Protein AF-A0A218P6P9-F1 (afdb_monomer_lite)

Sequence (100 aa):
MSEFHSEINRGMVVATARELLTKFGPHFLVAVEAYLKAKYGETLELAGRDPELFYDAVKDLFGEFAAVMFLQSLVRELHLSVEEESEEGLLKALKSYVGE

Structure (mmCIF, N/CA/C/O backbone):
data_AF-A0A218P6P9-F1
#
_entry.id   AF-A0A218P6P9-F1
#
loop_
_atom_site.group_PDB
_atom_site.id
_atom_site.type_symbol
_atom_site.label_atom_id
_atom_site.label_alt_id
_atom_site.label_comp_id
_atom_site.label_asym_id
_atom_site.label_entity_id
_atom_site.label_seq_id
_atom_site.pdbx_PDB_ins_code
_atom_site.Cartn_x
_atom_site.Cartn_y
_atom_site.Cartn_z
_atom_site.occupancy
_atom_site.B_iso_or_equiv
_atom_site.auth_seq_id
_atom_site.auth_comp_id
_atom_site.auth_asym_id
_atom_site.auth_atom_id
_atom_site.pdbx_PDB_model_num
ATOM 1 N N . MET A 1 1 ? 6.235 20.494 -2.108 1.00 62.88 1 MET A N 1
ATOM 2 C CA . MET A 1 1 ? 5.015 20.071 -2.832 1.00 62.88 1 MET A CA 1
ATOM 3 C C . MET A 1 1 ? 3.839 20.844 -2.242 1.00 62.88 1 MET A C 1
ATOM 5 O O . MET A 1 1 ? 3.901 21.128 -1.054 1.00 62.88 1 MET A O 1
ATOM 9 N N . SER A 1 2 ? 2.830 21.265 -3.015 1.00 80.69 2 SER A N 1
ATOM 10 C CA . SER A 1 2 ? 1.629 21.876 -2.408 1.00 80.69 2 SER A CA 1
ATOM 11 C C . SER A 1 2 ? 0.785 20.792 -1.733 1.00 80.69 2 SER A C 1
ATOM 13 O O . SER A 1 2 ? 0.673 19.714 -2.308 1.00 80.69 2 SER A O 1
ATOM 15 N N . GLU A 1 3 ? 0.131 21.091 -0.613 1.00 82.94 3 GLU A N 1
ATOM 16 C CA . GLU A 1 3 ? -0.737 20.158 0.134 1.00 82.94 3 GLU A CA 1
ATOM 17 C C . GLU A 1 3 ? -1.764 19.437 -0.760 1.00 82.94 3 GLU A C 1
ATOM 19 O O . GLU A 1 3 ? -1.878 18.217 -0.721 1.00 82.94 3 GLU A O 1
ATOM 24 N N . PHE A 1 4 ? -2.383 20.166 -1.691 1.00 86.62 4 PHE A N 1
ATOM 25 C CA . PHE A 1 4 ? -3.306 19.613 -2.687 1.00 86.62 4 PHE A CA 1
ATOM 26 C C . PHE A 1 4 ? -2.685 18.534 -3.598 1.00 86.62 4 PHE A C 1
ATOM 28 O O . PHE A 1 4 ? -3.339 17.557 -3.949 1.00 86.62 4 PHE A O 1
ATOM 35 N N . HIS A 1 5 ? -1.412 18.683 -3.980 1.00 88.56 5 HIS A N 1
ATOM 36 C CA . HIS A 1 5 ? -0.720 17.668 -4.787 1.00 88.56 5 HIS A CA 1
ATOM 37 C C . HIS A 1 5 ? -0.440 16.411 -3.960 1.00 88.56 5 HIS A C 1
ATOM 39 O O . HIS A 1 5 ? -0.591 15.307 -4.472 1.00 88.56 5 HIS A O 1
ATOM 45 N N . SER A 1 6 ? -0.080 16.570 -2.684 1.00 90.25 6 SER A N 1
ATOM 46 C CA . SER A 1 6 ? 0.097 15.439 -1.774 1.00 90.25 6 SER A CA 1
ATOM 47 C C . SER A 1 6 ? -1.216 14.682 -1.566 1.00 90.25 6 SER A C 1
ATOM 49 O O . SER A 1 6 ? -1.218 13.459 -1.639 1.00 90.25 6 SER A O 1
ATOM 51 N N . GLU A 1 7 ? -2.350 15.370 -1.403 1.00 92.69 7 GLU A N 1
ATOM 52 C CA . GLU A 1 7 ? -3.665 14.713 -1.321 1.00 92.69 7 GLU A CA 1
ATOM 53 C C . GLU A 1 7 ? -4.013 13.920 -2.588 1.00 92.69 7 GLU A C 1
ATOM 55 O O . GLU A 1 7 ? -4.460 12.775 -2.490 1.00 92.69 7 GLU A O 1
ATOM 60 N N . ILE A 1 8 ? -3.750 14.480 -3.776 1.00 94.88 8 ILE A N 1
ATOM 61 C CA . ILE A 1 8 ? -3.936 13.761 -5.046 1.00 94.88 8 ILE A CA 1
ATOM 62 C C . ILE A 1 8 ? -3.051 12.513 -5.090 1.00 94.88 8 ILE A C 1
ATOM 64 O O . ILE A 1 8 ? -3.545 11.428 -5.392 1.00 94.88 8 ILE A O 1
ATOM 68 N N . ASN A 1 9 ? -1.763 12.643 -4.765 1.00 96.50 9 ASN A N 1
ATOM 69 C CA . ASN A 1 9 ? -0.822 11.525 -4.815 1.00 96.50 9 ASN A CA 1
ATOM 70 C C . ASN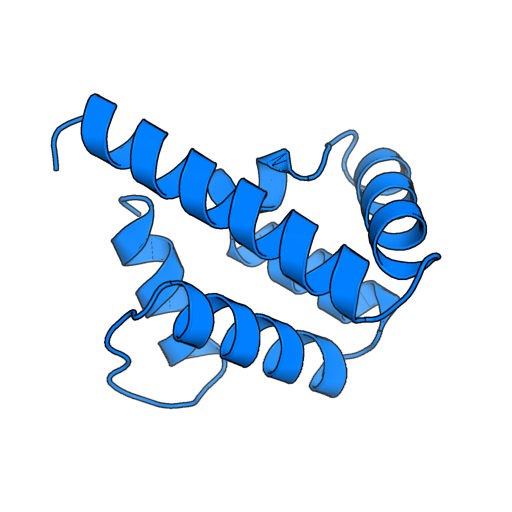 A 1 9 ? -1.224 10.409 -3.841 1.00 96.50 9 ASN A C 1
ATOM 72 O O . ASN A 1 9 ? -1.207 9.236 -4.210 1.00 96.50 9 ASN A O 1
ATOM 76 N N . ARG A 1 10 ? -1.678 10.759 -2.631 1.00 97.12 10 ARG A N 1
ATOM 77 C CA . ARG A 1 10 ? -2.228 9.798 -1.661 1.00 97.12 10 ARG A CA 1
ATOM 78 C C . ARG A 1 10 ? -3.443 9.064 -2.223 1.00 97.12 10 ARG A C 1
ATOM 80 O O . ARG A 1 10 ? -3.489 7.837 -2.167 1.00 97.12 10 ARG A O 1
ATOM 87 N N . GLY A 1 11 ? -4.382 9.794 -2.826 1.00 97.62 11 GLY A N 1
ATOM 88 C CA . GLY A 1 11 ? -5.548 9.200 -3.483 1.00 97.62 11 GLY A CA 1
ATOM 89 C C . GLY A 1 11 ? -5.168 8.250 -4.623 1.00 97.62 11 GLY A C 1
ATOM 90 O O . GLY A 1 11 ? -5.752 7.172 -4.746 1.00 97.62 11 GLY A O 1
ATOM 91 N N . MET A 1 12 ? -4.146 8.596 -5.412 1.00 98.00 12 MET A N 1
ATOM 92 C CA . MET A 1 12 ? -3.618 7.733 -6.475 1.00 98.00 12 MET A CA 1
ATOM 93 C C . MET A 1 12 ? -3.010 6.440 -5.924 1.00 98.00 12 MET A C 1
ATOM 95 O O . MET A 1 12 ? -3.267 5.369 -6.479 1.00 98.00 12 MET A O 1
ATOM 99 N N . VAL A 1 13 ? -2.264 6.506 -4.815 1.00 98.12 13 VAL A N 1
ATOM 100 C CA . VAL A 1 13 ? -1.729 5.310 -4.143 1.00 98.12 13 VAL A CA 1
ATOM 101 C C . VAL A 1 13 ? -2.865 4.387 -3.696 1.00 98.12 13 VAL A C 1
ATOM 103 O O . VAL A 1 13 ? -2.843 3.196 -4.005 1.00 98.12 13 VAL A O 1
ATOM 106 N N . VAL A 1 14 ? -3.895 4.929 -3.038 1.00 98.44 14 VAL A N 1
ATOM 107 C CA . VAL A 1 14 ? -5.046 4.147 -2.551 1.00 98.44 14 VAL A CA 1
ATOM 108 C C . VAL A 1 14 ? -5.827 3.517 -3.707 1.00 98.44 14 VAL A C 1
ATOM 110 O O . VAL A 1 14 ? -6.158 2.329 -3.658 1.00 98.44 14 VAL A O 1
ATOM 113 N N . ALA A 1 15 ? -6.103 4.283 -4.766 1.00 98.44 15 ALA A N 1
ATOM 114 C CA . ALA A 1 15 ? -6.808 3.790 -5.947 1.00 98.44 15 ALA A CA 1
ATOM 115 C C . ALA A 1 15 ? -6.037 2.654 -6.637 1.00 98.44 15 ALA A C 1
ATOM 117 O O . ALA A 1 15 ? -6.615 1.609 -6.943 1.00 98.44 15 ALA A O 1
ATOM 118 N N . THR A 1 16 ? -4.724 2.819 -6.800 1.00 98.44 16 THR A N 1
ATOM 119 C CA . THR A 1 16 ? -3.858 1.819 -7.442 1.00 98.44 16 THR A CA 1
ATOM 120 C C . THR A 1 16 ? -3.732 0.558 -6.585 1.00 98.44 16 THR A C 1
ATOM 122 O O . THR A 1 16 ? -3.851 -0.555 -7.098 1.00 98.44 16 THR A O 1
ATOM 125 N N . ALA A 1 17 ? -3.584 0.703 -5.264 1.00 98.19 17 ALA A N 1
ATOM 126 C CA . ALA A 1 17 ? -3.587 -0.424 -4.332 1.00 98.19 17 ALA A CA 1
ATOM 127 C C . ALA A 1 17 ? -4.905 -1.214 -4.405 1.00 98.19 17 ALA A C 1
ATOM 129 O O . ALA A 1 17 ? -4.890 -2.446 -4.468 1.00 98.19 17 ALA A O 1
ATOM 130 N N . ARG A 1 18 ? -6.050 -0.517 -4.459 1.00 98.38 18 ARG A N 1
ATOM 131 C CA . ARG A 1 18 ? -7.377 -1.138 -4.607 1.00 98.38 18 ARG A CA 1
ATOM 132 C C . ARG A 1 18 ? -7.482 -1.932 -5.903 1.00 98.38 18 ARG A C 1
ATOM 134 O O . ARG A 1 18 ? -7.982 -3.060 -5.896 1.00 98.38 18 ARG A O 1
ATOM 141 N N . GLU A 1 19 ? -7.018 -1.352 -7.004 1.00 97.94 19 GLU A N 1
ATOM 142 C CA . GLU A 1 19 ? -7.029 -1.997 -8.313 1.00 97.94 19 GLU A CA 1
ATOM 143 C C . GLU A 1 19 ? -6.149 -3.254 -8.327 1.00 97.94 19 GLU A C 1
ATOM 145 O O . GLU A 1 19 ? -6.614 -4.317 -8.741 1.00 97.94 19 GLU A O 1
ATOM 150 N N . LEU A 1 20 ? -4.919 -3.169 -7.811 1.00 97.81 20 LEU A N 1
ATOM 151 C CA . LEU A 1 20 ? -3.996 -4.304 -7.725 1.00 97.81 20 LEU A CA 1
ATOM 152 C C . LEU A 1 20 ? -4.565 -5.452 -6.888 1.00 97.81 20 LEU A C 1
ATOM 154 O O . LEU A 1 20 ? -4.613 -6.590 -7.356 1.00 97.81 20 LEU A O 1
ATOM 158 N N . LEU A 1 21 ? -5.071 -5.157 -5.687 1.00 97.38 21 LEU A N 1
ATOM 159 C CA . LEU A 1 21 ? -5.682 -6.171 -4.822 1.00 97.38 21 LEU A CA 1
ATOM 160 C C . LEU A 1 21 ? -6.897 -6.828 -5.487 1.00 97.38 21 LEU A C 1
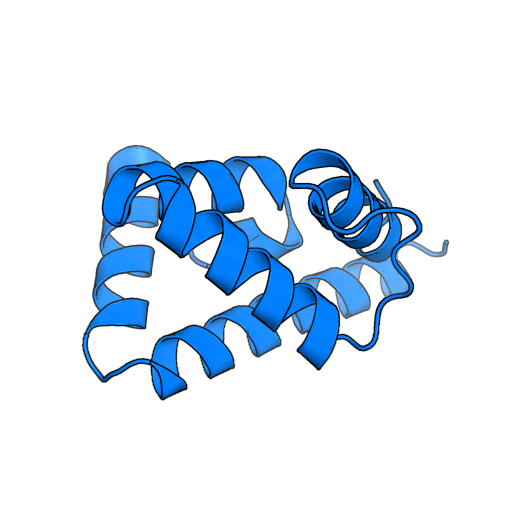ATOM 162 O O . LEU A 1 21 ? -7.098 -8.032 -5.350 1.00 97.38 21 LEU A O 1
ATOM 166 N N . THR A 1 22 ? -7.683 -6.065 -6.249 1.00 96.38 22 THR A N 1
ATOM 167 C CA . THR A 1 22 ? -8.821 -6.606 -7.007 1.00 96.38 22 THR A CA 1
ATOM 168 C C . THR A 1 22 ? -8.358 -7.509 -8.155 1.00 96.38 22 THR A C 1
ATOM 170 O O . THR A 1 22 ? -8.952 -8.564 -8.380 1.00 96.38 22 THR A O 1
ATOM 173 N N . LYS A 1 23 ? -7.274 -7.140 -8.857 1.00 96.00 23 LYS A N 1
ATOM 174 C CA . LYS A 1 23 ? -6.671 -7.941 -9.940 1.00 96.00 23 LYS A CA 1
ATOM 175 C C . LYS A 1 23 ? -6.077 -9.262 -9.442 1.00 96.00 23 LYS A C 1
ATOM 177 O O . LYS A 1 23 ? -6.119 -10.248 -10.172 1.00 96.00 23 LYS A O 1
ATOM 182 N N . PHE A 1 24 ? -5.540 -9.300 -8.222 1.00 93.00 24 PHE A N 1
ATOM 183 C CA . PHE A 1 24 ? -4.960 -10.519 -7.639 1.00 93.00 24 PHE A CA 1
ATOM 184 C C . PHE A 1 24 ? -6.008 -11.576 -7.288 1.00 93.00 24 PHE A C 1
ATOM 186 O O . PHE A 1 24 ? -5.718 -12.772 -7.303 1.00 93.00 24 PHE A O 1
ATOM 193 N N . GLY A 1 25 ? -7.237 -11.150 -7.007 1.00 92.44 25 GLY A N 1
ATOM 194 C CA . GLY A 1 25 ? -8.368 -12.046 -6.841 1.00 92.44 25 GLY A CA 1
ATOM 195 C C . GLY A 1 25 ? -9.465 -11.456 -5.959 1.00 92.44 25 GLY A C 1
ATOM 196 O O . GLY A 1 25 ? -9.239 -10.499 -5.217 1.00 92.44 25 GLY A O 1
ATOM 197 N N . PRO A 1 26 ? -10.659 -12.071 -5.964 1.00 89.19 26 PRO A N 1
ATOM 198 C CA . PRO A 1 26 ? -11.852 -11.508 -5.329 1.00 89.19 26 PRO A CA 1
ATOM 199 C C . PRO A 1 26 ? -11.751 -11.377 -3.802 1.00 89.19 26 PRO A C 1
ATOM 201 O O . PRO A 1 26 ? -12.547 -10.667 -3.194 1.00 89.19 26 PRO A O 1
ATOM 204 N N . HIS A 1 27 ? -10.796 -12.060 -3.168 1.00 94.25 27 HIS A N 1
ATOM 205 C CA . HIS A 1 27 ? -10.668 -12.105 -1.712 1.00 94.25 27 HIS A CA 1
ATOM 206 C C . HIS A 1 27 ? -9.538 -11.237 -1.154 1.00 94.25 27 HIS A C 1
ATOM 208 O O . HIS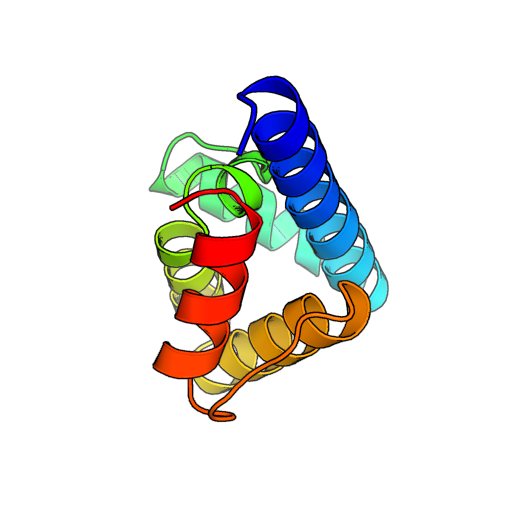 A 1 27 ? -9.547 -10.963 0.042 1.00 94.25 27 HIS A O 1
ATOM 214 N N . PHE A 1 28 ? -8.592 -10.776 -1.980 1.00 95.69 28 PHE A N 1
ATOM 215 C CA . PHE A 1 28 ? -7.421 -10.036 -1.494 1.00 95.69 28 PHE A CA 1
ATOM 216 C C . PHE A 1 28 ? -7.803 -8.682 -0.901 1.00 95.69 28 PHE A C 1
ATOM 218 O O . PHE A 1 28 ? -7.446 -8.398 0.239 1.00 95.69 28 PHE A O 1
ATOM 225 N N . LEU A 1 29 ? -8.588 -7.882 -1.631 1.00 96.88 29 LEU A N 1
ATOM 226 C CA . LEU A 1 29 ? -9.063 -6.587 -1.136 1.00 96.88 29 LEU A CA 1
ATOM 227 C C . LEU A 1 29 ? -9.847 -6.742 0.175 1.00 96.88 29 LEU A C 1
ATOM 229 O O . LEU A 1 29 ? -9.574 -6.040 1.143 1.00 96.88 29 LEU A O 1
ATOM 233 N N . VAL A 1 30 ? -10.769 -7.708 0.221 1.00 96.81 30 VAL A N 1
ATOM 234 C CA . VAL A 1 30 ? -11.597 -7.975 1.406 1.00 96.81 30 VAL A CA 1
ATOM 235 C C . VAL A 1 30 ? -10.739 -8.406 2.596 1.00 96.81 30 VAL A C 1
ATOM 237 O O . VAL A 1 30 ? -10.961 -7.933 3.708 1.00 96.81 30 VAL A O 1
ATOM 240 N N . ALA A 1 31 ? -9.754 -9.282 2.380 1.00 97.44 31 ALA A N 1
ATOM 241 C CA . ALA A 1 31 ? -8.855 -9.745 3.432 1.00 97.44 31 ALA A CA 1
ATOM 242 C C . ALA A 1 31 ? -8.004 -8.599 3.999 1.00 97.44 31 ALA A C 1
ATOM 244 O O . ALA A 1 31 ? -7.918 -8.449 5.218 1.00 97.44 31 ALA A O 1
ATOM 245 N N . VAL A 1 32 ? -7.431 -7.765 3.126 1.00 97.75 32 VAL A N 1
ATOM 246 C CA . VAL A 1 32 ? -6.629 -6.604 3.531 1.00 97.75 32 VAL A CA 1
ATOM 247 C C . VAL A 1 32 ? -7.485 -5.585 4.281 1.00 97.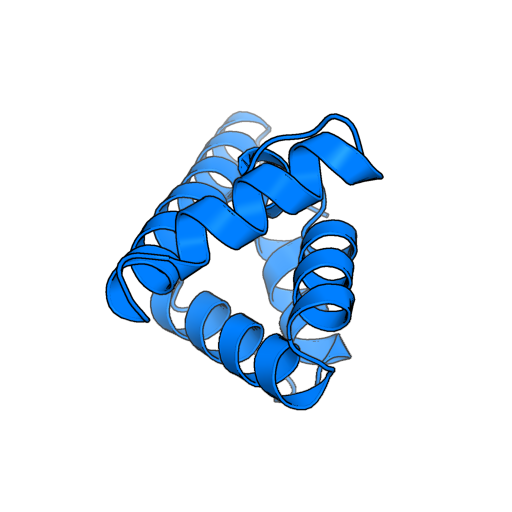75 32 VAL A C 1
ATOM 249 O O . VAL A 1 32 ? -7.121 -5.193 5.385 1.00 97.75 32 VAL A O 1
ATOM 252 N N . GLU A 1 33 ? -8.651 -5.197 3.756 1.00 97.69 33 GLU A N 1
ATOM 253 C CA . GLU A 1 33 ? -9.543 -4.244 4.434 1.00 97.69 33 GLU A CA 1
ATOM 254 C C . GLU A 1 33 ? -10.032 -4.774 5.793 1.00 97.69 33 GLU A C 1
ATOM 256 O O . GLU A 1 33 ? -10.073 -4.025 6.772 1.00 97.69 33 GLU A O 1
ATOM 261 N N . ALA A 1 34 ? -10.356 -6.068 5.890 1.00 98.19 34 ALA A N 1
ATOM 262 C CA . ALA A 1 34 ? -10.748 -6.687 7.154 1.00 98.19 34 ALA A CA 1
ATOM 263 C C . ALA A 1 34 ? -9.606 -6.672 8.181 1.00 98.19 34 ALA A C 1
ATOM 265 O O . ALA A 1 34 ? -9.842 -6.366 9.352 1.00 98.19 34 ALA A O 1
ATOM 266 N N . TYR A 1 35 ? -8.377 -6.966 7.753 1.00 98.19 35 TYR A N 1
ATOM 267 C CA . TYR A 1 35 ? -7.206 -6.943 8.624 1.00 98.19 35 TYR A CA 1
ATOM 268 C C . TYR A 1 35 ? -6.855 -5.532 9.090 1.00 98.19 35 TYR A C 1
ATOM 270 O O . TYR A 1 35 ? -6.662 -5.323 10.287 1.00 98.19 35 TYR A O 1
ATOM 278 N N . LEU A 1 36 ? -6.845 -4.554 8.179 1.00 98.19 36 LEU A N 1
ATOM 279 C CA . LEU A 1 36 ? -6.594 -3.150 8.511 1.00 98.19 36 LEU A CA 1
ATOM 280 C C . LEU A 1 36 ? -7.588 -2.640 9.555 1.00 98.19 36 LEU A C 1
ATOM 282 O O . LEU A 1 36 ? -7.196 -2.039 10.559 1.00 98.19 36 LEU A O 1
ATOM 286 N N . LYS A 1 37 ? -8.868 -2.973 9.373 1.00 98.19 37 LYS A N 1
ATOM 287 C CA . LYS A 1 37 ? -9.921 -2.621 10.322 1.00 98.19 37 LYS A CA 1
ATOM 288 C C . LYS A 1 37 ? -9.738 -3.311 11.672 1.00 98.19 37 LYS A C 1
ATOM 290 O O . LYS A 1 37 ? -9.938 -2.676 12.703 1.00 98.19 37 LYS A O 1
ATOM 295 N N . ALA A 1 38 ? -9.380 -4.593 11.683 1.00 98.00 38 ALA A N 1
ATOM 296 C CA . ALA A 1 38 ? -9.240 -5.368 12.913 1.00 98.00 38 ALA A CA 1
ATOM 297 C C . ALA A 1 38 ? -7.993 -4.989 13.728 1.00 98.00 38 ALA A C 1
ATOM 299 O O . ALA A 1 38 ? -8.073 -4.914 14.952 1.00 98.00 38 ALA A O 1
ATOM 300 N N . LYS A 1 39 ? -6.853 -4.763 13.065 1.00 97.38 39 LYS A N 1
ATOM 301 C CA . LYS A 1 39 ? -5.566 -4.506 13.725 1.00 97.38 39 LYS A CA 1
ATOM 302 C C . LYS A 1 39 ? -5.324 -3.027 14.013 1.00 97.38 39 LYS A C 1
ATOM 304 O O . LYS A 1 39 ? -4.830 -2.704 15.088 1.00 97.38 39 LYS A O 1
ATOM 309 N N . TYR A 1 40 ? -5.675 -2.149 13.076 1.00 95.81 40 TYR A N 1
ATOM 310 C CA . TYR A 1 40 ? -5.347 -0.722 13.152 1.00 95.81 40 TYR A CA 1
ATOM 311 C C . TYR A 1 40 ? -6.582 0.172 13.310 1.00 95.81 40 TYR A C 1
ATOM 313 O O . TYR A 1 40 ? -6.440 1.350 13.614 1.00 95.81 40 TYR A O 1
ATOM 321 N N . GLY A 1 41 ? -7.797 -0.362 13.133 1.00 97.00 41 GLY A N 1
ATOM 322 C CA . GLY A 1 41 ? -9.013 0.457 13.082 1.00 97.00 41 GLY A CA 1
ATOM 323 C C . GLY A 1 41 ? -9.114 1.293 11.803 1.00 97.00 41 GLY A C 1
ATOM 324 O O . GLY A 1 41 ? -9.860 2.268 11.766 1.00 97.00 41 GLY A O 1
ATOM 325 N N . GLU A 1 42 ? -8.368 0.915 10.764 1.00 97.06 42 GLU A N 1
ATOM 326 C CA . GLU A 1 42 ? -8.168 1.705 9.550 1.00 97.06 42 GLU A CA 1
ATOM 327 C C . GLU A 1 42 ? -8.808 1.064 8.318 1.00 97.06 42 GLU A C 1
ATOM 329 O O . GLU A 1 42 ? -9.310 -0.061 8.342 1.00 97.06 42 GLU A O 1
ATOM 334 N N . THR A 1 43 ? -8.784 1.809 7.217 1.00 97.12 43 THR A N 1
ATOM 335 C CA . THR A 1 43 ? -9.216 1.348 5.894 1.00 97.12 43 THR A CA 1
ATOM 336 C C . THR A 1 43 ? -8.039 1.361 4.922 1.00 97.12 43 THR A C 1
ATOM 338 O O . THR A 1 43 ? -6.916 1.693 5.299 1.00 97.12 43 THR A O 1
ATOM 341 N N . LEU A 1 44 ? -8.293 1.039 3.651 1.00 97.38 44 LEU A N 1
ATOM 342 C CA . LEU A 1 44 ? -7.274 1.096 2.603 1.00 97.38 44 LEU A CA 1
ATOM 343 C C . LEU A 1 44 ? -6.652 2.495 2.427 1.00 97.38 44 LEU A C 1
ATOM 345 O O . LEU A 1 44 ? -5.556 2.596 1.886 1.00 97.38 44 LEU A O 1
ATOM 349 N N . GLU A 1 45 ? -7.292 3.554 2.936 1.00 97.62 45 GLU A N 1
ATOM 350 C CA . GLU A 1 45 ? -6.718 4.909 2.993 1.00 97.62 45 GLU A CA 1
ATOM 351 C C . GLU A 1 45 ? -5.354 4.958 3.701 1.00 97.62 45 GLU A C 1
ATOM 353 O O . GLU A 1 45 ? -4.537 5.839 3.423 1.00 97.62 45 GLU A O 1
ATOM 358 N N . LEU A 1 46 ? -5.066 3.979 4.569 1.00 97.31 46 LEU A N 1
ATOM 359 C CA . LEU A 1 46 ? -3.753 3.827 5.186 1.00 97.31 46 LEU A CA 1
ATOM 360 C C . LEU A 1 46 ? -2.632 3.737 4.142 1.00 97.31 46 LEU A C 1
ATOM 362 O O . LEU A 1 46 ? -1.572 4.301 4.367 1.00 97.31 46 LEU A O 1
ATOM 366 N N . ALA A 1 47 ? -2.879 3.122 2.981 1.00 97.31 47 ALA A N 1
ATOM 367 C CA . ALA A 1 47 ? -1.888 2.996 1.914 1.00 97.31 47 ALA A CA 1
ATOM 368 C C . ALA A 1 47 ? -1.347 4.348 1.428 1.00 97.31 47 ALA A C 1
ATOM 370 O O . ALA A 1 47 ? -0.170 4.452 1.101 1.00 97.31 47 ALA A O 1
ATOM 371 N N . GLY A 1 48 ? -2.197 5.378 1.378 1.00 96.19 48 GLY A N 1
ATOM 372 C CA . GLY A 1 48 ? -1.782 6.729 1.009 1.00 96.19 48 GLY A CA 1
ATOM 373 C C . GLY A 1 48 ? -1.232 7.522 2.194 1.00 96.19 48 GLY A C 1
ATOM 374 O O . GLY A 1 48 ? -0.308 8.309 2.028 1.00 96.19 48 GLY A O 1
ATOM 375 N N . ARG A 1 49 ? -1.802 7.343 3.389 1.00 96.00 49 ARG A N 1
ATOM 376 C CA . ARG A 1 49 ? -1.446 8.143 4.571 1.00 96.00 49 ARG A CA 1
ATOM 377 C C . ARG A 1 49 ? -0.171 7.678 5.275 1.00 96.00 49 ARG A C 1
ATOM 379 O O . ARG A 1 49 ? 0.495 8.510 5.868 1.00 96.00 49 ARG A O 1
ATOM 386 N N . ASP A 1 50 ? 0.095 6.378 5.273 1.00 96.75 50 ASP A N 1
ATOM 387 C CA . ASP A 1 50 ? 1.277 5.757 5.873 1.00 96.75 50 ASP A CA 1
ATOM 388 C C . ASP A 1 50 ? 1.637 4.491 5.064 1.00 96.75 50 ASP A C 1
ATOM 390 O O . ASP A 1 50 ? 1.206 3.375 5.392 1.00 96.75 50 ASP A O 1
ATOM 394 N N . PRO A 1 51 ? 2.380 4.656 3.951 1.00 96.06 51 PRO A N 1
ATOM 395 C CA . PRO A 1 51 ? 2.726 3.552 3.058 1.00 96.06 51 PRO A CA 1
ATOM 396 C C . PRO A 1 51 ? 3.538 2.441 3.736 1.00 96.06 51 PRO A C 1
ATOM 398 O O . PRO A 1 51 ? 3.445 1.285 3.327 1.00 96.06 51 PRO A O 1
ATOM 401 N N . GLU A 1 52 ? 4.320 2.777 4.765 1.00 96.88 52 GLU A N 1
ATOM 402 C CA . GLU A 1 52 ? 5.125 1.811 5.520 1.00 96.88 52 GLU A CA 1
ATOM 403 C C . GLU A 1 52 ? 4.240 0.951 6.418 1.00 96.88 52 GLU A C 1
ATOM 405 O O . GLU A 1 52 ? 4.303 -0.275 6.340 1.00 96.88 52 GLU A O 1
ATOM 410 N N . LEU A 1 53 ? 3.320 1.560 7.173 1.00 97.25 53 LEU A N 1
ATOM 411 C CA . LEU A 1 53 ? 2.396 0.785 7.999 1.00 97.25 53 LEU A CA 1
ATOM 412 C C . LEU A 1 53 ? 1.453 -0.083 7.153 1.00 97.25 53 LEU A C 1
ATOM 414 O O . LEU A 1 53 ? 1.086 -1.192 7.551 1.00 97.25 53 LEU A O 1
ATOM 418 N N . PHE A 1 54 ? 1.064 0.393 5.967 1.00 97.88 54 PHE A N 1
ATOM 419 C CA . PHE A 1 54 ? 0.314 -0.425 5.019 1.00 97.88 54 PHE A CA 1
ATOM 420 C C . PHE A 1 54 ? 1.142 -1.596 4.472 1.00 97.88 54 PHE A C 1
ATOM 422 O O . PHE A 1 54 ? 0.627 -2.714 4.396 1.00 97.88 54 PHE A O 1
ATOM 429 N N . TYR A 1 55 ? 2.413 -1.371 4.127 1.00 97.56 55 TYR A N 1
ATOM 430 C CA . TYR A 1 55 ? 3.333 -2.433 3.718 1.00 97.56 55 TYR A CA 1
ATOM 431 C C . TYR A 1 55 ? 3.467 -3.509 4.802 1.00 97.56 55 TYR A C 1
ATOM 433 O O . TYR A 1 55 ? 3.288 -4.694 4.507 1.00 97.56 55 TYR A O 1
ATOM 441 N N . ASP A 1 56 ? 3.667 -3.103 6.055 1.00 97.75 56 ASP A N 1
ATOM 442 C CA . ASP A 1 56 ? 3.735 -4.016 7.197 1.00 97.75 56 ASP A CA 1
ATOM 443 C C . ASP A 1 56 ? 2.450 -4.839 7.345 1.00 97.75 56 ASP A C 1
ATOM 445 O O . ASP A 1 56 ? 2.496 -6.044 7.594 1.00 97.75 56 ASP A O 1
ATOM 449 N N . ALA A 1 57 ? 1.284 -4.230 7.108 1.00 97.69 57 ALA A N 1
ATOM 450 C CA . ALA A 1 57 ? 0.016 -4.946 7.154 1.00 97.69 57 ALA A CA 1
ATOM 451 C C . ALA A 1 57 ? -0.099 -6.030 6.065 1.00 97.69 57 ALA A C 1
ATOM 453 O O . ALA A 1 57 ? -0.605 -7.126 6.322 1.00 97.69 57 ALA A O 1
ATOM 454 N N . VAL A 1 58 ? 0.382 -5.744 4.851 1.00 97.56 58 VAL A N 1
ATOM 455 C CA . VAL A 1 58 ? 0.447 -6.728 3.757 1.00 97.56 58 VAL A CA 1
ATOM 456 C C . VAL A 1 58 ? 1.465 -7.828 4.087 1.00 97.56 58 VAL A C 1
ATOM 458 O O . VAL A 1 58 ? 1.179 -9.009 3.866 1.00 97.56 58 VAL A O 1
ATOM 461 N N . LYS A 1 59 ? 2.617 -7.462 4.664 1.00 98.06 59 LYS A N 1
ATOM 462 C CA . LYS A 1 59 ? 3.680 -8.380 5.106 1.00 98.06 59 LYS A CA 1
ATOM 463 C C . LYS A 1 59 ? 3.204 -9.339 6.187 1.00 98.06 59 LYS A C 1
ATOM 465 O O . LYS A 1 59 ? 3.476 -10.532 6.090 1.00 98.06 59 LYS A O 1
ATOM 470 N N . ASP A 1 60 ? 2.440 -8.861 7.159 1.00 97.94 60 ASP A N 1
ATOM 471 C CA . ASP A 1 60 ? 1.867 -9.715 8.197 1.00 97.94 60 ASP A CA 1
ATOM 472 C C . ASP A 1 60 ? 0.867 -10.737 7.640 1.00 97.94 60 ASP A C 1
ATOM 474 O O . ASP A 1 60 ? 0.818 -11.878 8.099 1.00 97.94 60 ASP A O 1
ATOM 478 N N . LEU A 1 61 ? 0.047 -10.327 6.667 1.00 96.94 61 LEU A N 1
ATOM 479 C CA . LEU A 1 61 ? -0.996 -11.178 6.094 1.00 96.94 61 LEU A CA 1
ATOM 480 C C . LEU A 1 61 ? -0.449 -12.246 5.149 1.00 96.94 61 LEU A C 1
ATOM 482 O O . LEU A 1 61 ? -0.917 -13.385 5.165 1.00 96.94 61 LEU A O 1
ATOM 486 N N . PHE A 1 62 ? 0.490 -11.864 4.286 1.00 96.38 62 PHE A N 1
ATOM 487 C CA . PHE A 1 62 ? 0.902 -12.684 3.144 1.00 96.38 62 PHE A CA 1
ATOM 488 C C . PHE A 1 62 ? 2.388 -13.058 3.163 1.00 96.38 62 PHE A C 1
ATOM 490 O O . PHE A 1 62 ? 2.844 -13.810 2.300 1.00 96.38 62 PHE A O 1
ATOM 497 N N . GLY A 1 63 ? 3.138 -12.574 4.153 1.00 97.38 63 GLY A N 1
ATOM 498 C CA . GLY A 1 63 ? 4.580 -12.748 4.262 1.00 97.38 63 GLY A CA 1
ATOM 499 C C . GLY A 1 63 ? 5.376 -11.704 3.477 1.00 97.38 63 GLY A C 1
ATOM 500 O O . GLY A 1 63 ? 4.873 -11.025 2.581 1.00 97.38 63 GLY A O 1
ATOM 501 N N . GLU A 1 64 ? 6.665 -11.613 3.804 1.00 96.44 64 GLU A N 1
ATOM 502 C CA . GLU A 1 64 ? 7.597 -10.618 3.258 1.00 96.44 64 GLU A CA 1
ATOM 503 C C . GLU A 1 64 ? 7.687 -10.650 1.732 1.00 96.44 64 GLU A C 1
ATOM 505 O O . GLU A 1 64 ? 7.553 -9.620 1.081 1.00 96.44 64 GLU A O 1
ATOM 510 N N . PHE A 1 65 ? 7.829 -11.840 1.145 1.00 95.62 65 PHE A N 1
ATOM 511 C CA . PHE A 1 65 ? 7.941 -11.976 -0.306 1.00 95.62 65 PHE A CA 1
ATOM 512 C C . PHE A 1 65 ? 6.724 -11.393 -1.040 1.00 95.62 65 PHE A C 1
ATOM 514 O O . PHE A 1 65 ? 6.875 -10.655 -2.012 1.00 95.62 65 PHE A O 1
ATOM 521 N N . ALA A 1 66 ? 5.511 -11.692 -0.567 1.00 95.19 66 ALA A N 1
ATOM 522 C CA . ALA A 1 66 ? 4.289 -11.184 -1.180 1.00 95.19 66 ALA A CA 1
ATOM 523 C C . ALA A 1 66 ? 4.160 -9.663 -1.018 1.00 95.19 66 ALA A C 1
ATOM 525 O O . ALA A 1 66 ? 3.736 -8.987 -1.956 1.00 95.19 66 ALA A O 1
ATOM 526 N N . ALA A 1 67 ? 4.563 -9.123 0.134 1.00 97.06 67 ALA A N 1
ATOM 527 C CA . ALA A 1 67 ? 4.550 -7.687 0.379 1.00 97.06 67 ALA A CA 1
ATOM 528 C C . ALA A 1 67 ? 5.525 -6.937 -0.533 1.00 97.06 67 ALA A C 1
ATOM 530 O O . ALA A 1 67 ? 5.129 -5.947 -1.146 1.00 97.06 67 ALA A O 1
ATOM 531 N N . VAL A 1 68 ? 6.754 -7.437 -0.706 1.00 96.69 68 VAL A N 1
ATOM 532 C CA . VAL A 1 68 ? 7.734 -6.841 -1.631 1.00 96.69 68 VAL A CA 1
ATOM 533 C C . VAL A 1 68 ? 7.212 -6.874 -3.069 1.00 96.69 68 VAL A C 1
ATOM 535 O O . VAL A 1 68 ? 7.247 -5.856 -3.757 1.00 96.69 68 VAL A O 1
ATOM 538 N N . MET A 1 69 ? 6.653 -8.003 -3.518 1.00 96.25 69 MET A N 1
ATOM 539 C CA . MET A 1 69 ? 6.071 -8.116 -4.864 1.00 96.25 69 MET A CA 1
ATOM 540 C C . MET A 1 69 ? 4.886 -7.162 -5.075 1.00 96.25 69 MET A C 1
ATOM 542 O O . MET A 1 69 ? 4.739 -6.566 -6.148 1.00 96.25 69 MET A O 1
ATOM 546 N N . PHE A 1 70 ? 4.036 -6.996 -4.058 1.00 97.00 70 PHE A N 1
ATOM 547 C CA . PHE A 1 70 ? 2.942 -6.029 -4.092 1.00 97.00 70 PHE A CA 1
ATOM 548 C C . PHE A 1 70 ? 3.475 -4.593 -4.162 1.00 97.00 70 PHE A C 1
ATOM 550 O O . PHE A 1 70 ? 3.020 -3.821 -5.004 1.00 97.00 70 PHE A O 1
ATOM 557 N N . LEU A 1 71 ? 4.479 -4.254 -3.349 1.00 96.88 71 LEU A N 1
ATOM 558 C CA . LEU A 1 71 ? 5.101 -2.932 -3.326 1.00 96.88 71 LEU A CA 1
ATOM 559 C C . LEU A 1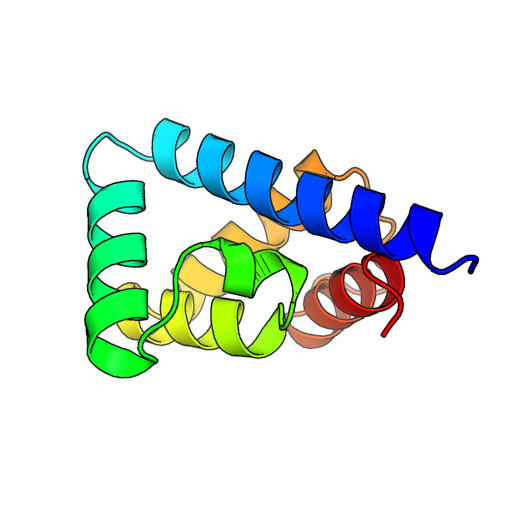 71 ? 5.755 -2.586 -4.672 1.00 96.88 71 LEU A C 1
ATOM 561 O O . LEU A 1 71 ? 5.538 -1.499 -5.203 1.00 96.88 71 LEU A O 1
ATOM 565 N N . GLN A 1 72 ? 6.474 -3.538 -5.275 1.00 96.88 72 GLN A N 1
ATOM 566 C CA . GLN A 1 72 ? 7.023 -3.410 -6.629 1.00 96.88 72 GLN A CA 1
ATOM 567 C C . GLN A 1 72 ? 5.929 -3.167 -7.673 1.00 96.88 72 GLN A C 1
ATOM 569 O O . GLN A 1 72 ? 6.086 -2.316 -8.550 1.00 96.88 72 GLN A O 1
ATOM 574 N N . SER A 1 73 ? 4.814 -3.899 -7.580 1.00 97.25 73 SER A N 1
ATOM 575 C CA . SER A 1 73 ? 3.675 -3.729 -8.489 1.00 97.25 73 SER A CA 1
ATOM 576 C C . SER A 1 73 ? 3.054 -2.340 -8.338 1.00 97.25 73 SER A C 1
ATOM 578 O O . SER A 1 73 ? 2.816 -1.666 -9.335 1.00 97.25 73 SER A O 1
ATOM 580 N N . LEU A 1 74 ? 2.863 -1.880 -7.100 1.00 97.69 74 LEU A N 1
ATOM 581 C CA . LEU A 1 74 ? 2.302 -0.568 -6.788 1.00 97.69 74 LEU A CA 1
ATOM 582 C C . LEU A 1 74 ? 3.175 0.568 -7.330 1.00 97.69 74 LEU A C 1
ATOM 584 O O . LEU A 1 74 ? 2.682 1.451 -8.026 1.00 97.69 74 LEU A O 1
ATOM 588 N N . VAL A 1 75 ? 4.480 0.510 -7.071 1.00 97.50 75 VAL A N 1
ATOM 589 C CA . VAL A 1 75 ? 5.458 1.488 -7.567 1.00 97.50 75 VAL A CA 1
ATOM 590 C C . VAL A 1 75 ? 5.495 1.529 -9.098 1.00 97.50 75 VAL A C 1
ATOM 592 O O . VAL A 1 75 ? 5.531 2.612 -9.689 1.00 97.50 75 VAL A O 1
ATOM 595 N N . ARG A 1 76 ? 5.449 0.361 -9.750 1.00 96.88 76 ARG A N 1
ATOM 596 C CA . ARG A 1 76 ? 5.465 0.255 -11.213 1.00 96.88 76 ARG A CA 1
ATOM 597 C C . ARG A 1 76 ? 4.202 0.829 -11.854 1.00 96.88 76 ARG A C 1
ATOM 599 O O . ARG A 1 76 ? 4.326 1.553 -12.839 1.00 96.88 76 ARG A O 1
ATOM 606 N N . GLU A 1 77 ? 3.024 0.519 -11.315 1.00 97.62 77 GLU A N 1
ATOM 607 C CA . GLU A 1 77 ? 1.742 1.046 -11.814 1.00 97.62 77 GLU A CA 1
ATOM 608 C C . GLU A 1 77 ? 1.630 2.565 -11.614 1.00 97.62 77 GLU A C 1
ATOM 610 O O . GLU A 1 77 ? 1.069 3.265 -12.449 1.00 97.62 77 GLU A O 1
ATOM 615 N N . LEU A 1 78 ? 2.238 3.103 -10.552 1.00 97.12 78 LEU A N 1
ATOM 616 C CA . LEU A 1 78 ? 2.347 4.549 -10.326 1.00 97.12 78 LEU A CA 1
ATOM 617 C C . LEU A 1 78 ? 3.448 5.221 -11.166 1.00 97.12 78 LEU A C 1
ATOM 619 O O . LEU A 1 78 ? 3.617 6.438 -11.091 1.00 97.12 78 LEU A O 1
ATOM 623 N N . HIS A 1 79 ? 4.199 4.450 -11.961 1.00 96.56 79 HIS A N 1
ATOM 624 C CA . HIS A 1 79 ? 5.315 4.920 -12.784 1.00 96.56 79 HIS A CA 1
ATOM 625 C C . HIS A 1 79 ? 6.378 5.712 -12.001 1.00 96.56 79 HIS A C 1
ATOM 627 O O . HIS A 1 79 ? 6.961 6.667 -12.523 1.00 96.56 79 HIS A O 1
ATOM 633 N N . LEU A 1 80 ? 6.641 5.330 -10.747 1.00 95.69 80 LEU A N 1
ATOM 634 C CA . LEU A 1 80 ? 7.634 6.023 -9.926 1.00 95.69 80 LEU A CA 1
ATOM 635 C C . LEU A 1 80 ? 9.052 5.597 -10.317 1.00 95.69 80 LEU A C 1
ATOM 637 O O . LEU A 1 80 ? 9.315 4.434 -10.624 1.00 95.69 80 LEU A O 1
ATOM 641 N N . SER A 1 81 ? 9.978 6.553 -10.275 1.00 92.94 81 SER A N 1
ATOM 642 C CA . SER A 1 81 ? 11.404 6.270 -10.424 1.00 92.94 81 SER A CA 1
ATOM 643 C C . SER A 1 81 ? 11.950 5.712 -9.116 1.00 92.94 81 SER A C 1
ATOM 645 O O . SER A 1 81 ? 11.761 6.315 -8.061 1.00 92.94 81 SER A O 1
ATOM 647 N N . VAL A 1 82 ? 12.668 4.596 -9.199 1.00 92.62 82 VAL A N 1
ATOM 648 C CA . VAL A 1 82 ? 13.278 3.933 -8.046 1.00 92.62 82 VAL A CA 1
ATOM 649 C C . VAL A 1 82 ? 14.781 3.866 -8.267 1.00 92.62 82 VAL A C 1
ATOM 651 O O . VAL A 1 82 ? 15.233 3.430 -9.323 1.00 92.62 82 VAL A O 1
ATOM 654 N N . GLU A 1 83 ? 15.552 4.331 -7.288 1.00 86.56 83 GLU A N 1
ATOM 655 C CA . GLU A 1 83 ? 17.020 4.286 -7.336 1.00 86.56 83 GLU A CA 1
ATOM 656 C C . GLU A 1 83 ? 17.546 2.860 -7.097 1.00 86.56 83 GLU A C 1
ATOM 658 O O . GLU A 1 83 ? 18.561 2.469 -7.669 1.00 86.56 83 GLU A O 1
ATOM 663 N N . GLU A 1 84 ? 16.832 2.079 -6.281 1.00 88.69 84 GLU A N 1
ATOM 664 C CA . GLU A 1 84 ? 17.207 0.733 -5.855 1.00 88.69 84 GLU A CA 1
ATOM 665 C C . GLU A 1 84 ? 15.967 -0.161 -5.695 1.00 88.69 84 GLU A C 1
ATOM 667 O O . GLU A 1 84 ? 15.032 0.194 -4.983 1.00 88.69 84 GLU A O 1
ATOM 672 N N . GLU A 1 85 ? 15.952 -1.347 -6.312 1.00 87.69 85 GLU A N 1
ATOM 673 C CA . GLU A 1 85 ? 14.818 -2.292 -6.241 1.00 87.69 85 GLU A CA 1
ATOM 674 C C . GLU A 1 85 ? 14.744 -3.086 -4.914 1.00 87.69 85 GLU A C 1
ATOM 676 O O . GLU A 1 85 ? 14.280 -4.228 -4.884 1.00 87.69 85 GLU A O 1
ATOM 681 N N . SER A 1 86 ? 15.205 -2.495 -3.809 1.00 93.38 86 SER A N 1
ATOM 682 C CA . SER A 1 86 ? 15.070 -3.032 -2.452 1.00 93.38 86 SER A CA 1
ATOM 683 C C . SER A 1 86 ? 13.775 -2.559 -1.782 1.00 93.38 86 SER A C 1
ATOM 685 O O . SER A 1 86 ? 13.149 -1.597 -2.225 1.00 93.38 86 SER A O 1
ATOM 687 N N . GLU A 1 87 ? 13.361 -3.228 -0.699 1.00 93.94 87 GLU A N 1
ATOM 688 C CA . GLU A 1 87 ? 12.210 -2.808 0.124 1.00 93.94 87 GLU A CA 1
ATOM 689 C C . GLU A 1 87 ? 12.320 -1.326 0.520 1.00 93.94 87 GLU A C 1
ATOM 691 O O . GLU A 1 87 ? 11.388 -0.551 0.308 1.00 93.94 87 GLU A O 1
ATOM 696 N N . GLU A 1 88 ? 13.495 -0.922 1.009 1.00 95.44 88 GLU A N 1
ATOM 697 C CA . GLU A 1 88 ? 13.779 0.452 1.424 1.00 95.44 88 GLU A CA 1
ATOM 698 C C . GLU A 1 88 ? 13.684 1.435 0.248 1.00 95.44 88 GLU A C 1
ATOM 700 O O . GLU A 1 88 ? 13.043 2.481 0.368 1.00 95.44 88 GLU A O 1
ATOM 705 N N . GLY A 1 89 ? 14.256 1.092 -0.912 1.00 96.00 89 GLY A N 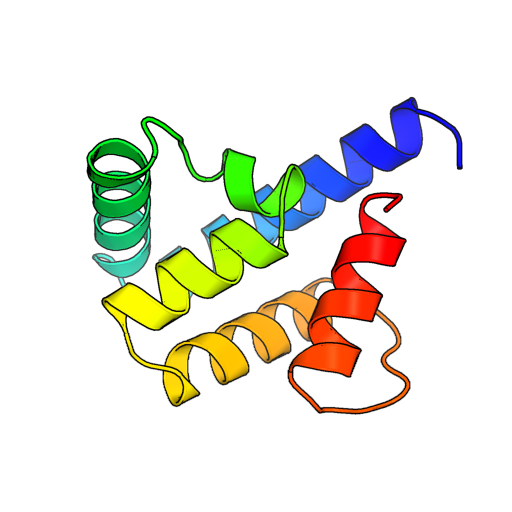1
ATOM 706 C CA . GLY A 1 89 ? 14.199 1.939 -2.106 1.00 96.00 89 GLY A CA 1
ATOM 707 C C . GLY A 1 89 ? 12.775 2.142 -2.633 1.00 96.00 89 GLY A C 1
ATOM 708 O O . GLY A 1 89 ? 12.392 3.259 -2.993 1.00 96.00 89 GLY A O 1
ATOM 709 N N . LEU A 1 90 ? 11.959 1.087 -2.612 1.00 96.94 90 LEU A N 1
ATOM 710 C CA . LEU A 1 90 ? 10.555 1.130 -3.024 1.00 96.94 90 LEU A CA 1
ATOM 711 C C . LEU A 1 90 ? 9.693 1.946 -2.049 1.00 96.94 90 LEU A C 1
ATOM 713 O O . LEU A 1 90 ? 8.900 2.784 -2.487 1.00 96.94 90 LEU A O 1
ATOM 717 N N . LEU A 1 91 ? 9.866 1.746 -0.736 1.00 96.81 91 LEU A N 1
ATOM 718 C CA . LEU A 1 91 ? 9.164 2.525 0.291 1.00 96.81 91 LEU A CA 1
ATOM 719 C C . LEU A 1 91 ? 9.550 4.002 0.229 1.00 96.81 91 LEU A C 1
ATOM 721 O O . LEU A 1 91 ? 8.675 4.864 0.298 1.00 96.81 91 LEU A O 1
ATOM 725 N N . LYS A 1 92 ? 10.838 4.305 0.039 1.00 96.50 92 LYS A N 1
ATOM 726 C CA . LYS A 1 92 ? 11.331 5.676 -0.135 1.00 96.50 92 LYS A CA 1
ATOM 727 C C . LYS A 1 92 ? 10.671 6.351 -1.337 1.00 96.50 92 LYS A C 1
ATOM 729 O O . LYS A 1 92 ? 10.192 7.475 -1.203 1.00 96.50 92 LYS A O 1
ATOM 734 N N . ALA A 1 93 ? 10.585 5.667 -2.482 1.00 96.25 93 ALA A N 1
ATOM 735 C CA . ALA A 1 93 ? 9.922 6.203 -3.671 1.00 96.25 93 ALA A CA 1
ATOM 736 C C . ALA A 1 93 ? 8.438 6.529 -3.412 1.00 96.25 93 ALA A C 1
ATOM 738 O O . ALA A 1 93 ? 7.967 7.599 -3.803 1.00 96.25 93 ALA A O 1
ATOM 739 N N . LEU A 1 94 ? 7.715 5.650 -2.709 1.00 96.06 94 LEU A N 1
ATOM 740 C CA . LEU A 1 94 ? 6.310 5.872 -2.346 1.00 96.06 94 LEU A CA 1
ATOM 741 C C . LEU A 1 94 ? 6.122 7.011 -1.343 1.00 96.06 94 LEU A C 1
ATOM 743 O O . LEU A 1 94 ? 5.265 7.864 -1.566 1.00 96.06 94 LEU A O 1
ATOM 747 N N . LYS A 1 95 ? 6.929 7.060 -0.278 1.00 95.50 95 LYS A N 1
ATOM 748 C CA . LYS A 1 95 ? 6.899 8.138 0.725 1.00 95.50 95 LYS A CA 1
ATOM 749 C C . LYS A 1 95 ? 7.143 9.497 0.076 1.00 95.50 95 LYS A C 1
ATOM 751 O O . LYS A 1 95 ? 6.297 10.387 0.159 1.00 95.50 95 LYS A O 1
ATOM 756 N N . SER A 1 96 ? 8.199 9.598 -0.731 1.00 94.75 96 SER A N 1
ATOM 757 C CA . SER A 1 96 ? 8.493 10.820 -1.483 1.00 94.75 96 SER A CA 1
ATOM 758 C C . SER A 1 96 ? 7.369 11.209 -2.445 1.00 94.75 96 SER A C 1
ATOM 760 O O . SER A 1 96 ? 7.101 12.398 -2.623 1.00 94.75 96 SER A O 1
ATOM 762 N N . TYR A 1 97 ? 6.678 10.232 -3.044 1.00 94.88 97 TYR A N 1
ATOM 763 C CA . TYR A 1 97 ? 5.521 10.488 -3.898 1.00 94.88 97 TYR A CA 1
ATOM 764 C C . TYR A 1 97 ? 4.332 11.063 -3.114 1.00 94.88 97 TYR A C 1
ATOM 766 O O . TYR A 1 97 ? 3.729 12.037 -3.566 1.00 94.88 97 TYR A O 1
ATOM 774 N N . VAL A 1 98 ? 4.016 10.538 -1.925 1.00 93.88 98 VAL A N 1
ATOM 775 C CA . VAL A 1 98 ? 2.919 11.063 -1.084 1.00 93.88 98 VAL A CA 1
ATOM 776 C C . VAL A 1 98 ? 3.279 12.349 -0.328 1.00 93.88 98 VAL A C 1
ATOM 778 O O . VAL A 1 98 ? 2.387 13.026 0.188 1.00 93.88 98 VAL A O 1
ATOM 781 N N . GLY A 1 99 ? 4.554 12.743 -0.335 1.00 89.19 99 GLY A N 1
ATOM 782 C CA . GLY A 1 99 ? 5.051 13.988 0.255 1.00 89.19 99 GLY A CA 1
ATOM 783 C C . GLY A 1 99 ? 5.704 13.829 1.628 1.00 89.19 99 GLY A C 1
ATOM 784 O O . GLY A 1 99 ? 5.737 14.804 2.378 1.00 89.19 99 GLY A O 1
ATOM 785 N N . GLU A 1 100 ? 6.198 12.629 1.932 1.00 82.06 100 GLU A N 1
ATOM 786 C CA . GLU A 1 100 ? 6.962 12.267 3.135 1.00 82.06 100 GLU A CA 1
ATOM 787 C C . GLU A 1 100 ? 8.457 12.086 2.852 1.00 82.06 100 GLU A C 1
ATOM 789 O O . GLU A 1 100 ? 8.819 11.587 1.757 1.00 82.06 100 GLU A O 1
#

Radius of gyration: 12.59 Å; chains: 1; bounding box: 29×35×26 Å

InterPro domains:
  IPR021609 Nitrosopumilus output domain 5 [PF11537] (8-88)
  IPR044908 Nitrosopumilus output domain 5-like superfamily [G3DSA:1.10.1200.200] (7-100)

pLDDT: mean 95.19, std 4.83, range [62.88, 98.44]

Secondary structure (DSSP, 8-state):
--HHHHHHHHHHHHHHHHHHHHHH-TTHHHHHHHHHHHHHS--TTHHHH-HHHHHHHHHHHH-HHHHHHHHHHHHHHTT---S-SSHHHHHHHHHHHHT-

Organism: NCBI:txid71998

Foldseek 3Di:
DDPVQLVVLLVLLLVLLCVLLVVVHDCRQVVLQVQCCVPPVDGSSCCSVPVPVSLVSQCVVPNDVRSLVSLVSSCVVVVFDFPDSDPVRSNVRSCVSSPD